Protein AF-A0A6B9FLU0-F1 (afdb_monomer_lite)

Structure (mmCIF, N/CA/C/O backbone):
data_AF-A0A6B9FLU0-F1
#
_entry.id   AF-A0A6B9FLU0-F1
#
loop_
_atom_site.group_PDB
_atom_site.id
_atom_site.type_symbol
_atom_site.label_atom_id
_atom_site.label_alt_id
_atom_site.label_comp_id
_atom_site.label_asym_id
_atom_site.label_entity_id
_atom_site.label_seq_id
_atom_site.pdbx_PDB_ins_code
_atom_site.Cartn_x
_atom_site.Cartn_y
_atom_site.Cartn_z
_atom_site.occupancy
_atom_site.B_iso_or_equiv
_atom_site.auth_seq_id
_atom_site.auth_comp_id
_atom_site.auth_asym_id
_atom_site.auth_atom_id
_atom_site.pdbx_PDB_model_num
ATOM 1 N N . MET A 1 1 ? 0.143 -24.727 -30.395 1.00 47.19 1 MET A N 1
ATOM 2 C CA . MET A 1 1 ? 0.322 -24.180 -29.038 1.00 47.19 1 MET A CA 1
ATOM 3 C C . MET A 1 1 ? 0.624 -22.698 -29.201 1.00 47.19 1 MET A C 1
ATOM 5 O O . MET A 1 1 ? 1.646 -22.373 -29.784 1.00 47.19 1 MET A O 1
ATOM 9 N N . ARG A 1 2 ? -0.314 -21.812 -28.848 1.00 49.84 2 ARG A N 1
ATOM 10 C CA . ARG A 1 2 ? -0.049 -20.371 -28.699 1.00 49.84 2 ARG A CA 1
ATOM 11 C C . ARG A 1 2 ? -0.175 -20.089 -27.212 1.00 49.84 2 ARG A C 1
ATOM 13 O O . ARG A 1 2 ? -1.256 -19.827 -26.702 1.00 49.84 2 ARG A O 1
ATOM 20 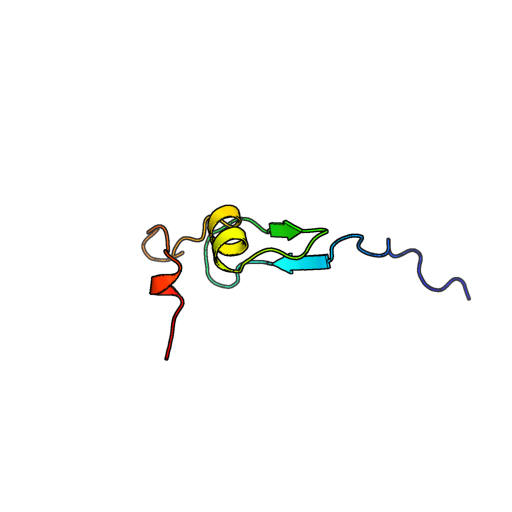N N . GLU A 1 3 ? 0.920 -20.367 -26.526 1.00 48.16 3 GLU A N 1
ATOM 21 C CA . GLU A 1 3 ? 1.098 -20.109 -25.107 1.00 48.16 3 GLU A CA 1
ATOM 22 C C . GLU A 1 3 ? 1.390 -18.611 -24.923 1.00 48.16 3 GLU 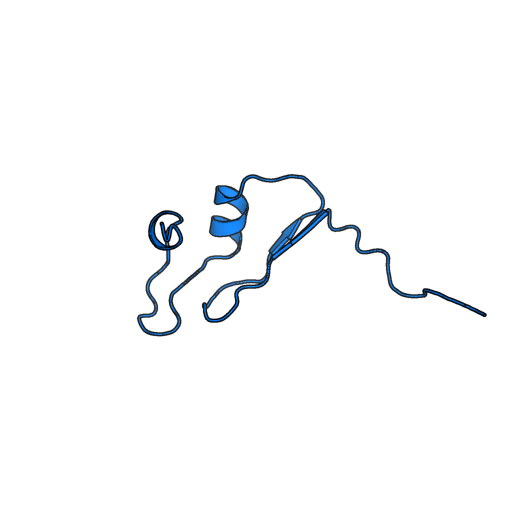A C 1
ATOM 24 O O . GLU A 1 3 ? 2.230 -18.062 -25.630 1.00 48.16 3 GLU A O 1
ATOM 29 N N . ASN A 1 4 ? 0.703 -17.986 -23.961 1.00 50.53 4 ASN A N 1
ATOM 30 C CA . ASN A 1 4 ? 0.958 -16.648 -23.408 1.00 50.53 4 ASN A CA 1
ATOM 31 C C . ASN A 1 4 ? 0.655 -15.405 -24.272 1.00 50.53 4 ASN A C 1
ATOM 33 O O . ASN A 1 4 ? 1.547 -14.633 -24.603 1.00 50.53 4 ASN A O 1
ATOM 37 N N . ASP A 1 5 ? -0.635 -15.112 -24.463 1.00 50.59 5 ASP A N 1
ATOM 38 C CA . ASP A 1 5 ? -1.158 -13.744 -24.691 1.00 50.59 5 ASP A CA 1
ATOM 39 C C . ASP A 1 5 ? -1.478 -13.017 -23.357 1.00 50.59 5 ASP A C 1
ATOM 41 O O . ASP A 1 5 ? -2.342 -12.143 -23.284 1.00 50.59 5 ASP A O 1
ATOM 45 N N . ALA A 1 6 ? -0.810 -13.383 -22.257 1.00 61.62 6 ALA A N 1
ATOM 46 C CA . ALA A 1 6 ? -0.854 -12.567 -21.047 1.00 61.62 6 ALA A CA 1
ATOM 47 C C . ALA A 1 6 ? 0.145 -11.415 -21.234 1.00 61.62 6 ALA A C 1
ATOM 49 O O . ALA A 1 6 ? 1.315 -11.695 -21.511 1.00 61.62 6 ALA A O 1
ATOM 50 N N . PRO A 1 7 ? -0.257 -10.136 -21.109 1.00 58.97 7 PRO A N 1
ATOM 51 C CA . PRO A 1 7 ? 0.705 -9.049 -21.168 1.00 58.97 7 PRO A CA 1
ATOM 52 C C . PRO A 1 7 ? 1.710 -9.280 -20.043 1.00 58.97 7 PRO A C 1
ATOM 54 O O . PRO A 1 7 ? 1.324 -9.325 -18.874 1.00 58.97 7 PRO A O 1
ATOM 57 N N . PHE A 1 8 ? 2.983 -9.487 -20.396 1.00 57.38 8 PHE A N 1
ATOM 58 C CA . PHE A 1 8 ? 4.077 -9.491 -19.431 1.00 57.38 8 PHE A CA 1
ATOM 59 C C . PHE A 1 8 ? 3.891 -8.246 -18.569 1.00 57.38 8 PHE A C 1
ATOM 61 O O . PHE A 1 8 ? 3.921 -7.133 -19.096 1.00 57.38 8 PHE A O 1
ATOM 68 N N . SER A 1 9 ? 3.583 -8.411 -17.282 1.00 61.19 9 SER A N 1
ATOM 69 C CA . SER A 1 9 ? 3.358 -7.260 -16.422 1.00 61.19 9 SER A CA 1
ATOM 70 C C . SER A 1 9 ? 4.661 -6.468 -16.391 1.00 61.19 9 SER A C 1
ATOM 72 O O . SER A 1 9 ? 5.642 -6.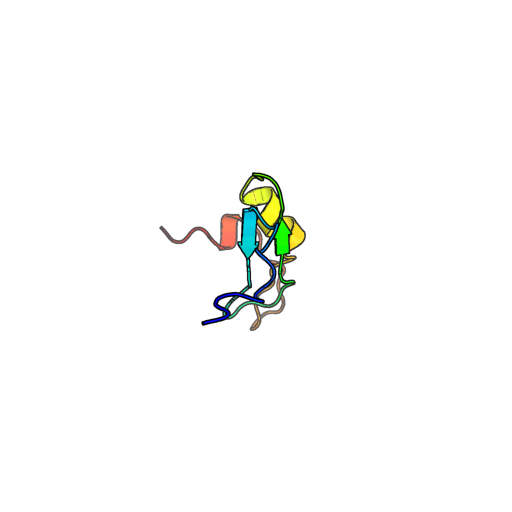924 -15.813 1.00 61.19 9 SER A O 1
ATOM 74 N N . SER A 1 10 ? 4.683 -5.286 -17.011 1.00 71.56 10 SER A N 1
ATOM 75 C CA . SER A 1 10 ? 5.839 -4.377 -16.977 1.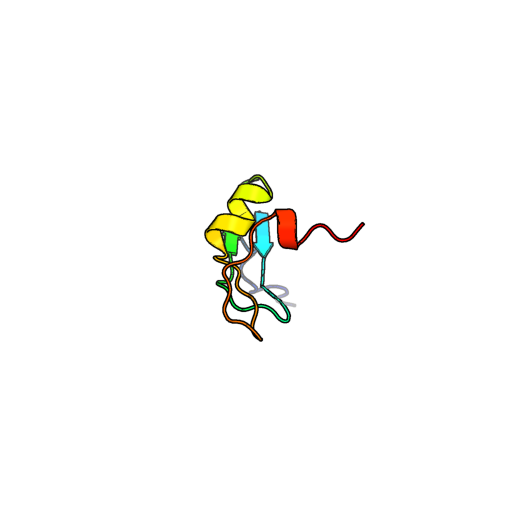00 71.56 10 SER A CA 1
ATOM 76 C C . SER A 1 10 ? 6.123 -3.838 -15.568 1.00 71.56 10 SER A C 1
ATOM 78 O O . SER A 1 10 ? 7.049 -3.054 -15.373 1.00 71.56 10 SER A O 1
ATOM 80 N N . PHE A 1 11 ? 5.294 -4.214 -14.595 1.00 75.69 11 PHE A N 1
ATOM 81 C CA . PHE A 1 11 ? 5.434 -3.867 -13.197 1.00 75.69 11 PHE A CA 1
ATOM 82 C C . PHE A 1 11 ? 6.497 -4.750 -12.548 1.00 75.69 11 PHE A C 1
ATOM 84 O O . PHE A 1 11 ? 6.449 -5.974 -12.626 1.00 75.69 11 PHE A O 1
ATOM 91 N N . TRP A 1 12 ? 7.440 -4.084 -11.896 1.00 81.69 12 TRP A N 1
ATOM 92 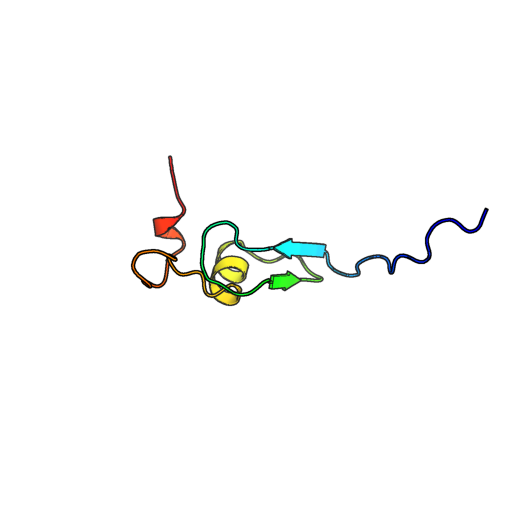C CA . TRP A 1 12 ? 8.426 -4.672 -11.008 1.00 81.69 12 TRP A CA 1
ATOM 93 C C . TRP A 1 12 ? 7.732 -5.374 -9.834 1.00 81.69 12 TRP A C 1
ATOM 95 O O . TRP A 1 12 ? 7.984 -6.547 -9.586 1.00 81.69 12 TRP A O 1
ATOM 105 N N . GLU A 1 13 ? 6.805 -4.680 -9.166 1.00 88.00 13 GLU A N 1
ATOM 106 C CA . GLU A 1 13 ? 6.019 -5.214 -8.050 1.00 88.00 13 GLU A CA 1
ATOM 107 C C . GLU A 1 13 ? 4.591 -4.641 -8.053 1.00 88.00 13 GLU A C 1
ATOM 109 O O . GLU A 1 13 ? 4.336 -3.531 -8.535 1.00 88.00 13 GLU A O 1
ATOM 114 N N . SER A 1 14 ? 3.655 -5.413 -7.497 1.00 90.56 14 SER A N 1
ATOM 115 C CA . SER A 1 14 ? 2.254 -5.035 -7.308 1.00 90.56 14 SER A CA 1
ATOM 116 C C . SER A 1 14 ? 1.823 -5.349 -5.880 1.00 90.56 14 SER A C 1
ATOM 118 O O . SER A 1 14 ? 2.021 -6.461 -5.390 1.00 90.56 14 SER A O 1
ATOM 120 N N . TYR A 1 15 ? 1.206 -4.372 -5.223 1.00 90.44 15 TYR A N 1
ATOM 121 C CA . TYR A 1 15 ? 0.775 -4.436 -3.835 1.00 90.44 15 TYR A CA 1
ATOM 122 C C . TYR A 1 15 ? -0.731 -4.228 -3.766 1.00 90.44 15 TYR A C 1
ATOM 124 O O . TYR A 1 15 ? -1.275 -3.261 -4.297 1.00 90.44 15 TYR A O 1
ATOM 132 N N . THR A 1 16 ? -1.426 -5.151 -3.106 1.00 91.56 16 THR A N 1
ATOM 133 C CA . THR A 1 16 ? -2.874 -5.072 -2.896 1.00 91.56 16 THR A CA 1
ATOM 134 C C . THR A 1 16 ? -3.156 -5.208 -1.402 1.00 91.56 16 THR A C 1
ATOM 136 O O . THR A 1 16 ? -2.711 -6.194 -0.806 1.00 91.56 16 THR A O 1
ATOM 139 N N . PRO A 1 17 ? -3.865 -4.249 -0.780 1.00 89.25 17 PRO A N 1
ATOM 140 C CA . PRO A 1 17 ? -4.224 -4.364 0.624 1.00 89.25 17 PRO A CA 1
ATOM 141 C C . PRO A 1 17 ? -5.167 -5.551 0.836 1.00 89.25 17 PRO A C 1
ATOM 143 O O . PRO A 1 17 ? -6.105 -5.763 0.069 1.00 89.25 17 PRO A O 1
ATOM 146 N N . ARG A 1 18 ? -4.913 -6.329 1.890 1.00 87.31 18 ARG A N 1
ATOM 147 C CA . ARG A 1 18 ? -5.791 -7.411 2.344 1.00 87.31 18 ARG A CA 1
ATOM 148 C C . ARG A 1 18 ? -6.257 -7.081 3.756 1.00 87.31 18 ARG A C 1
ATOM 150 O O . ARG A 1 18 ? -5.428 -6.749 4.596 1.00 87.31 18 ARG A O 1
ATOM 157 N N . ASP A 1 19 ? -7.566 -7.147 3.986 1.00 87.00 19 ASP A N 1
ATOM 158 C CA . ASP A 1 19 ? -8.202 -6.832 5.277 1.00 87.00 19 ASP A CA 1
ATOM 159 C C . ASP A 1 19 ? -7.947 -5.396 5.788 1.00 87.00 19 ASP A C 1
ATOM 161 O O . ASP A 1 19 ? -8.137 -5.098 6.968 1.00 87.00 19 ASP A O 1
ATOM 165 N N . LEU A 1 20 ? -7.534 -4.504 4.884 1.00 87.94 20 LEU A N 1
ATOM 166 C CA . LEU A 1 20 ? -7.321 -3.079 5.100 1.00 87.94 20 LEU A CA 1
ATOM 167 C C . LEU A 1 20 ? -8.008 -2.299 3.982 1.00 87.94 20 LEU A C 1
ATOM 169 O O . LEU A 1 20 ? -8.118 -2.777 2.852 1.00 87.94 20 LEU A O 1
ATOM 173 N N . ASN A 1 21 ? -8.415 -1.074 4.287 1.00 89.75 21 ASN A N 1
ATOM 174 C CA . ASN A 1 21 ? -8.843 -0.118 3.280 1.00 89.75 21 ASN A CA 1
ATOM 175 C C . ASN A 1 21 ? -7.599 0.516 2.650 1.00 89.75 21 ASN A C 1
ATOM 177 O O . ASN A 1 21 ? -6.627 0.804 3.346 1.00 89.75 21 ASN A O 1
ATOM 181 N N . GLY A 1 22 ? -7.621 0.744 1.342 1.00 89.06 22 GLY A N 1
ATOM 182 C CA . GLY A 1 22 ? -6.517 1.380 0.635 1.00 89.06 22 GLY A CA 1
ATOM 183 C C . GLY A 1 22 ? -6.582 1.144 -0.864 1.00 89.06 22 GLY A C 1
ATOM 184 O O . GLY A 1 22 ? -7.444 0.420 -1.365 1.00 89.06 22 GLY A O 1
ATOM 185 N N . GLU A 1 23 ? -5.651 1.760 -1.572 1.00 91.50 23 GLU A N 1
ATOM 186 C CA . GLU A 1 23 ? -5.520 1.654 -3.017 1.00 91.50 23 GLU A CA 1
ATOM 187 C C . GLU A 1 23 ? -4.507 0.555 -3.370 1.00 91.50 23 GLU A C 1
ATOM 189 O O . GLU A 1 23 ? -3.524 0.319 -2.660 1.00 91.50 23 GLU A O 1
ATOM 194 N N . ARG A 1 24 ? -4.756 -0.155 -4.476 1.00 91.75 24 ARG A N 1
ATOM 195 C CA . ARG A 1 24 ? -3.745 -1.028 -5.085 1.00 91.75 24 ARG A CA 1
ATOM 196 C C . ARG A 1 24 ? -2.627 -0.140 -5.627 1.00 91.75 24 ARG A C 1
ATOM 198 O O . ARG A 1 24 ? -2.910 0.854 -6.289 1.00 91.75 24 ARG A O 1
ATOM 205 N N . PHE A 1 25 ? -1.381 -0.534 -5.393 1.00 92.94 25 PHE A N 1
ATOM 206 C CA . PHE A 1 25 ? -0.215 0.180 -5.899 1.00 92.94 25 PHE A CA 1
ATOM 207 C C . PHE A 1 25 ? 0.629 -0.729 -6.790 1.00 92.94 25 PHE A C 1
ATOM 209 O O . PHE A 1 25 ? 0.882 -1.886 -6.458 1.00 92.94 25 PHE A O 1
ATOM 216 N N . GLU A 1 26 ? 1.069 -0.209 -7.931 1.00 92.94 26 GLU A N 1
ATOM 217 C CA . GLU A 1 26 ? 1.886 -0.931 -8.905 1.00 92.94 26 GLU A CA 1
ATOM 218 C C . GLU A 1 26 ? 3.067 -0.053 -9.303 1.00 92.94 26 GLU A C 1
ATOM 220 O O . GLU A 1 26 ? 2.910 1.138 -9.569 1.00 92.94 26 GLU A O 1
ATOM 225 N N . THR A 1 27 ? 4.262 -0.636 -9.353 1.00 88.94 27 THR A N 1
ATOM 226 C CA . THR A 1 27 ? 5.488 0.092 -9.694 1.00 88.94 27 THR A CA 1
ATOM 227 C C . THR A 1 27 ? 6.281 -0.665 -10.742 1.00 88.94 27 THR A C 1
ATOM 229 O O . THR A 1 27 ? 6.330 -1.888 -10.733 1.00 88.94 27 THR A O 1
ATOM 232 N N . THR A 1 28 ? 6.933 0.059 -11.648 1.00 89.56 28 THR A N 1
ATOM 233 C CA . THR A 1 28 ? 7.868 -0.480 -12.655 1.00 89.56 28 THR A CA 1
ATOM 234 C C . THR A 1 28 ? 9.329 -0.395 -12.201 1.00 89.56 28 THR A C 1
ATOM 236 O O . THR A 1 28 ? 10.225 -0.846 -12.908 1.00 89.56 28 THR A O 1
ATOM 239 N N . LYS A 1 29 ? 9.583 0.195 -11.026 1.00 88.81 29 LYS A N 1
ATOM 240 C CA . LYS A 1 29 ? 10.914 0.404 -10.444 1.00 88.81 29 LYS A CA 1
ATOM 241 C C . LYS A 1 29 ? 10.942 -0.006 -8.974 1.00 88.81 29 LYS A C 1
ATOM 243 O O . LYS A 1 29 ? 9.915 0.039 -8.297 1.00 88.81 29 LYS A O 1
ATOM 248 N N . PHE A 1 30 ? 12.132 -0.317 -8.474 1.00 89.44 30 PHE A N 1
ATOM 249 C CA . PHE A 1 30 ? 12.351 -0.505 -7.044 1.00 89.44 30 PHE A CA 1
ATOM 250 C C . PHE A 1 30 ? 12.025 0.786 -6.276 1.00 89.44 30 PHE A C 1
ATOM 252 O O . PHE A 1 30 ? 12.481 1.874 -6.642 1.00 89.44 30 PHE A O 1
ATOM 259 N N . VAL A 1 31 ? 11.232 0.660 -5.214 1.00 91.38 31 VAL A N 1
ATOM 260 C CA . VAL A 1 31 ? 10.825 1.752 -4.319 1.00 91.38 31 VAL A CA 1
ATOM 261 C C . VAL A 1 31 ? 10.910 1.281 -2.869 1.00 91.38 31 VAL A C 1
ATOM 263 O O . VAL A 1 31 ? 10.858 0.084 -2.596 1.00 91.38 31 VAL A O 1
ATOM 266 N N . SER A 1 32 ? 11.056 2.211 -1.924 1.00 91.19 32 SER A N 1
ATOM 267 C CA . SER A 1 32 ? 11.073 1.859 -0.502 1.00 91.19 32 SER A CA 1
ATOM 268 C C . SER A 1 32 ? 9.684 1.442 -0.014 1.00 91.19 32 SER A C 1
ATOM 270 O O . SER A 1 32 ? 8.663 1.904 -0.525 1.00 91.19 32 SER A O 1
ATOM 272 N N . TRP A 1 33 ? 9.641 0.613 1.032 1.00 88.00 33 TRP A N 1
ATOM 273 C CA . TRP A 1 33 ? 8.376 0.202 1.647 1.00 88.00 33 TRP A CA 1
ATOM 274 C C . TRP A 1 33 ? 7.559 1.391 2.172 1.00 88.00 33 TRP A C 1
ATOM 276 O O . TRP A 1 33 ? 6.342 1.420 2.026 1.00 88.00 33 TRP A O 1
ATOM 286 N N . GLU A 1 34 ? 8.223 2.415 2.714 1.00 89.88 34 GLU A N 1
ATOM 287 C CA . GLU A 1 34 ? 7.565 3.652 3.154 1.00 89.88 34 GLU A CA 1
ATOM 288 C C . GLU A 1 34 ? 6.853 4.374 2.001 1.00 89.88 34 GLU A C 1
ATOM 290 O O . GLU A 1 34 ? 5.768 4.922 2.191 1.00 89.88 34 GLU A O 1
ATOM 295 N N . TYR A 1 35 ? 7.439 4.350 0.799 1.00 91.31 35 TYR A N 1
ATOM 296 C CA . TYR A 1 35 ? 6.830 4.938 -0.390 1.00 91.31 35 TYR A CA 1
ATOM 297 C C . TYR A 1 35 ? 5.597 4.145 -0.829 1.00 91.31 35 TYR A C 1
ATOM 299 O O . TYR A 1 35 ? 4.531 4.729 -0.997 1.00 91.31 35 TYR A O 1
ATOM 307 N N . VAL A 1 36 ? 5.718 2.815 -0.930 1.00 90.94 36 VAL A N 1
ATOM 308 C CA . VAL A 1 36 ? 4.587 1.922 -1.244 1.00 90.94 36 VAL A CA 1
ATOM 309 C C . VAL A 1 36 ? 3.433 2.154 -0.274 1.00 90.94 36 VAL A C 1
ATOM 311 O O . VAL A 1 36 ? 2.296 2.352 -0.689 1.00 90.94 36 VAL A O 1
ATOM 314 N N . PHE A 1 37 ? 3.734 2.183 1.022 1.00 89.31 37 PHE A N 1
ATOM 315 C CA . PHE A 1 37 ? 2.741 2.368 2.068 1.00 89.31 37 PHE A CA 1
ATOM 316 C C . PHE A 1 37 ? 1.994 3.707 1.939 1.00 89.31 37 PHE A C 1
ATOM 318 O O . PHE A 1 37 ? 0.767 3.740 2.052 1.00 89.31 37 PHE A O 1
ATOM 325 N N . ASN A 1 38 ? 2.720 4.801 1.684 1.00 90.25 38 ASN A N 1
ATOM 326 C CA . ASN A 1 38 ? 2.120 6.123 1.501 1.00 90.25 38 ASN A CA 1
ATOM 327 C C . ASN A 1 38 ? 1.212 6.177 0.266 1.00 90.25 38 ASN A C 1
ATOM 329 O O . ASN A 1 38 ? 0.115 6.729 0.346 1.00 90.25 38 ASN A O 1
ATOM 333 N N . GLU A 1 39 ? 1.633 5.577 -0.850 1.00 93.69 39 GLU A N 1
ATOM 334 C CA . GLU A 1 39 ? 0.834 5.536 -2.080 1.00 93.69 39 GLU A CA 1
ATOM 335 C C . GLU A 1 39 ? -0.435 4.689 -1.915 1.00 93.69 39 GLU A C 1
ATOM 337 O O . GLU A 1 39 ? -1.495 5.061 -2.409 1.00 93.69 39 GLU A O 1
ATOM 342 N N . MET A 1 40 ? -0.365 3.590 -1.157 1.00 92.69 40 MET A N 1
ATOM 343 C CA . MET A 1 40 ? -1.522 2.731 -0.883 1.00 92.69 40 MET A CA 1
ATOM 344 C C . MET A 1 40 ? -2.572 3.381 0.033 1.00 92.69 40 MET A C 1
ATOM 346 O O . MET A 1 40 ? -3.677 2.846 0.143 1.00 92.69 40 MET A O 1
ATOM 350 N N . LYS A 1 41 ? -2.252 4.494 0.715 1.00 90.81 41 LYS A N 1
ATOM 351 C CA . LYS A 1 41 ? -3.152 5.218 1.641 1.00 90.81 41 LYS A CA 1
ATOM 352 C C . LYS A 1 41 ? -3.898 4.279 2.595 1.00 90.81 41 LYS A C 1
ATOM 354 O O . LYS A 1 41 ? -5.123 4.342 2.742 1.00 90.81 41 LYS A O 1
ATOM 359 N N . LEU A 1 42 ? -3.148 3.369 3.215 1.00 89.94 42 LEU A N 1
ATOM 360 C CA . LEU A 1 42 ? -3.727 2.314 4.035 1.00 89.94 42 LEU A CA 1
ATOM 361 C C . LEU A 1 42 ? -4.499 2.889 5.226 1.00 89.94 42 LEU A C 1
ATOM 363 O O . LEU A 1 42 ? -4.042 3.786 5.933 1.00 89.94 42 LEU A O 1
ATOM 367 N N . SER A 1 43 ? -5.678 2.336 5.476 1.00 89.94 43 SER A N 1
ATOM 368 C CA . SER A 1 43 ? -6.529 2.669 6.612 1.00 89.94 43 SER A CA 1
ATOM 369 C C . SER A 1 43 ? -7.177 1.413 7.188 1.00 89.94 43 SER A C 1
ATOM 371 O O . SER A 1 43 ? -7.379 0.404 6.510 1.00 89.94 43 SER A O 1
ATOM 373 N N . CYS A 1 44 ? -7.472 1.441 8.484 1.00 85.81 44 CYS A N 1
ATOM 374 C CA . CYS A 1 44 ? -8.112 0.318 9.153 1.00 85.81 44 CYS A CA 1
ATOM 375 C C . CYS A 1 44 ? -9.590 0.237 8.761 1.00 85.81 44 CYS A C 1
ATOM 377 O O . CYS A 1 44 ? -10.344 1.178 8.990 1.00 85.81 44 CYS A O 1
ATOM 379 N N . THR A 1 45 ? -10.041 -0.917 8.275 1.00 86.06 45 THR A N 1
ATOM 380 C CA . THR A 1 45 ? -11.444 -1.124 7.882 1.00 86.06 45 THR A CA 1
ATOM 381 C C . THR A 1 45 ? -12.430 -1.030 9.054 1.00 86.06 45 THR A C 1
ATOM 383 O O . THR A 1 45 ? -13.613 -0.796 8.841 1.00 86.06 45 THR A O 1
ATOM 386 N N . LYS A 1 46 ? -11.971 -1.196 10.304 1.00 85.06 46 LYS A N 1
ATOM 387 C CA . LYS A 1 46 ? -12.845 -1.186 11.494 1.00 85.06 46 LYS A CA 1
ATOM 388 C C . LYS A 1 46 ? -12.979 0.172 12.175 1.00 85.06 46 LYS A C 1
ATOM 390 O O . LYS A 1 46 ? -14.027 0.454 12.739 1.00 85.06 46 LYS A O 1
ATOM 395 N N . CYS A 1 47 ? -11.909 0.961 12.206 1.00 85.31 47 CYS A N 1
ATOM 396 C CA . CYS A 1 47 ? -11.890 2.253 12.899 1.00 85.31 47 CYS A CA 1
ATOM 397 C C . CYS A 1 47 ? -11.650 3.440 11.964 1.00 85.31 47 CYS A C 1
ATOM 399 O O . CYS A 1 47 ? -11.539 4.560 12.450 1.00 85.31 47 CYS A O 1
ATOM 401 N N . GLU A 1 48 ? -11.518 3.188 10.656 1.00 81.94 48 GLU A N 1
ATOM 402 C CA . GLU A 1 48 ? -11.316 4.182 9.587 1.00 81.94 48 GLU A CA 1
ATOM 403 C C . GLU A 1 48 ? -10.100 5.094 9.794 1.00 81.94 48 GLU A C 1
ATOM 405 O O . GLU A 1 48 ? -9.926 6.119 9.138 1.00 81.94 48 GLU A O 1
ATOM 410 N N . ARG A 1 49 ? -9.205 4.705 10.703 1.00 85.44 49 ARG A N 1
ATOM 411 C CA . ARG A 1 49 ? -7.990 5.448 10.998 1.00 85.44 49 ARG A CA 1
ATOM 412 C C . ARG A 1 49 ? -6.957 5.187 9.910 1.00 85.44 49 ARG A C 1
ATOM 414 O O . ARG A 1 49 ? -6.683 4.028 9.587 1.00 85.44 49 ARG A O 1
ATOM 421 N N . ALA A 1 50 ? -6.357 6.262 9.402 1.00 86.62 50 ALA A N 1
ATOM 422 C CA . ALA A 1 50 ? -5.172 6.183 8.557 1.00 86.62 50 ALA A CA 1
ATOM 423 C C . ALA A 1 50 ? -4.062 5.446 9.311 1.00 86.62 50 ALA A C 1
ATOM 425 O O . ALA A 1 50 ? -3.718 5.804 10.443 1.00 86.62 50 ALA A O 1
ATOM 426 N N . LEU A 1 51 ? -3.544 4.394 8.692 1.00 86.06 51 LEU A N 1
ATOM 427 C CA . LEU A 1 51 ? -2.432 3.642 9.237 1.00 86.06 51 LEU A CA 1
ATOM 428 C C . LEU A 1 51 ? -1.143 4.393 8.924 1.00 86.06 51 LEU A C 1
ATOM 430 O O . LEU A 1 51 ? -1.021 5.063 7.902 1.00 86.06 51 LEU A O 1
ATOM 434 N N . THR A 1 52 ? -0.167 4.253 9.804 1.00 84.19 52 THR A N 1
ATOM 435 C CA . THR A 1 52 ? 1.217 4.643 9.559 1.00 84.19 52 THR A CA 1
ATOM 436 C C . THR A 1 52 ? 2.077 3.384 9.455 1.00 84.19 52 THR A C 1
ATOM 438 O O . THR A 1 52 ? 1.673 2.330 9.954 1.00 84.19 52 THR A O 1
ATOM 441 N N . PRO A 1 53 ? 3.287 3.452 8.873 1.00 79.88 53 PRO A N 1
ATOM 442 C CA . PRO A 1 53 ? 4.179 2.292 8.817 1.00 79.88 53 PRO A CA 1
ATOM 443 C C . PRO A 1 53 ? 4.442 1.651 10.192 1.00 79.88 53 PRO A C 1
ATOM 445 O O . PRO A 1 53 ? 4.650 0.445 10.284 1.00 79.88 53 PRO A O 1
ATOM 448 N N . LYS A 1 54 ? 4.364 2.443 11.272 1.00 80.19 54 LYS A N 1
ATOM 449 C CA . LYS A 1 54 ? 4.512 1.986 12.664 1.00 80.19 54 LYS A CA 1
ATOM 450 C C . LYS A 1 54 ? 3.350 1.119 13.155 1.00 80.19 54 LYS A C 1
ATOM 452 O O . LYS A 1 54 ? 3.527 0.347 14.087 1.00 80.19 54 LYS A O 1
ATOM 457 N N . ASP A 1 55 ? 2.170 1.247 12.552 1.00 76.25 55 ASP A N 1
ATOM 458 C CA . ASP A 1 55 ? 0.997 0.436 12.894 1.00 76.25 55 ASP A CA 1
ATOM 459 C C . ASP A 1 55 ? 1.051 -0.961 12.245 1.00 76.25 55 ASP A C 1
ATOM 461 O O . ASP A 1 55 ? 0.304 -1.854 12.644 1.00 76.25 55 ASP A O 1
ATOM 465 N N . LEU A 1 56 ? 1.929 -1.165 11.250 1.00 70.56 56 LEU A N 1
ATOM 466 C CA . LEU A 1 56 ? 2.100 -2.443 10.545 1.00 70.56 56 LEU A CA 1
ATOM 467 C C . LEU A 1 56 ? 3.254 -3.306 11.064 1.00 70.56 56 LEU A C 1
ATOM 469 O O . LEU A 1 56 ? 3.348 -4.476 10.691 1.00 70.56 56 LEU A O 1
ATOM 473 N N . THR A 1 57 ? 4.133 -2.772 11.910 1.00 62.41 57 THR A N 1
ATOM 474 C CA . THR A 1 57 ? 5.189 -3.564 12.545 1.00 62.41 57 THR A CA 1
ATOM 475 C C . THR A 1 57 ? 4.584 -4.399 13.667 1.00 62.41 57 THR A C 1
ATOM 477 O O . THR A 1 57 ? 4.449 -3.933 14.797 1.00 62.41 57 THR A O 1
ATOM 480 N N . LY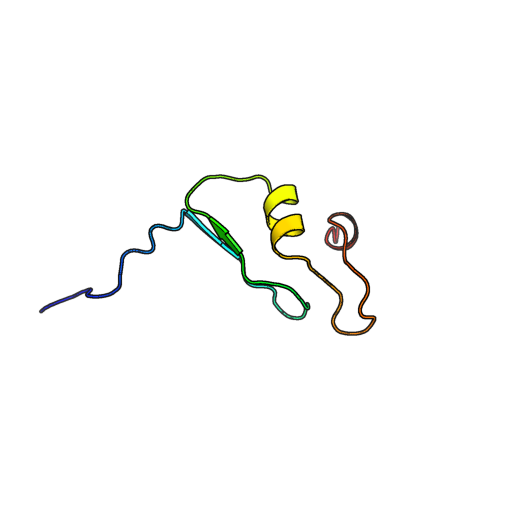S A 1 58 ? 4.184 -5.632 13.348 1.00 52.50 58 LYS A N 1
ATOM 481 C CA . LYS A 1 58 ? 4.079 -6.693 14.352 1.00 52.50 58 LYS A CA 1
ATOM 482 C C . LYS A 1 58 ? 5.463 -7.319 14.501 1.00 52.50 58 LYS A C 1
ATOM 484 O O . LYS A 1 58 ? 6.027 -7.743 13.495 1.00 52.50 58 LYS A O 1
ATOM 489 N N . ASP A 1 59 ? 5.971 -7.289 15.729 1.00 44.38 59 ASP A N 1
ATOM 490 C CA . ASP A 1 59 ? 7.135 -8.055 16.194 1.00 44.38 59 ASP A CA 1
ATOM 491 C C . ASP A 1 59 ? 6.994 -9.547 15.838 1.00 44.38 59 ASP A C 1
ATOM 493 O O . ASP A 1 59 ? 5.863 -10.080 16.002 1.00 44.38 59 ASP A O 1
#

Organism: NCBI:txid908290

pLDDT: mean 80.39, std 14.53, range [44.38, 93.69]

Foldseek 3Di:
DPPDPDPPPCFPDWDDDDQWDFDIDTHNDDDDPQVVLVNRQTAHPPPRHGDHPVNVDDD

Secondary structure (DSSP, 8-state):
-----S-----SEEE--SSSB---EEESS---HHHHHHHHT-B-TTT-PBP-GGGS---

Sequence (59 aa):
MRENDAPFSSFWESYTPRDLNGERFETTKFVSWEYVFNEMKLSCTKCERALTPKDLTKD

Radius of gyration: 14.95 Å; chains: 1; bounding box: 25×30×45 Å